Protein AF-A0A1V6S2R3-F1 (afdb_monomer_lite)

Foldseek 3Di:
DPPPPPQVPDPPKDKDFDADPVPRDTFKIWIKGKDFADAPVVLVVCLVPDDDPPPDDPVVCCVPVVVVSVVCCVVQHRHIDIDTPDIDGHPVCPPVCVSVVNVVD

Structure (mmCIF, N/CA/C/O backbone):
data_AF-A0A1V6S2R3-F1
#
_entry.id   AF-A0A1V6S2R3-F1
#
loop_
_atom_site.group_PDB
_atom_site.id
_atom_site.type_symbol
_atom_site.label_atom_id
_atom_site.label_alt_id
_atom_site.label_comp_id
_atom_site.label_asym_id
_atom_site.label_entity_id
_atom_site.label_seq_id
_atom_site.pdbx_PDB_ins_code
_atom_site.Cartn_x
_atom_site.Cartn_y
_atom_site.Cartn_z
_atom_site.occupancy
_atom_site.B_iso_or_equiv
_atom_site.auth_seq_id
_atom_site.auth_comp_id
_atom_site.auth_asym_id
_atom_site.auth_atom_id
_atom_site.pdbx_PDB_model_num
ATOM 1 N N . MET A 1 1 ? 4.795 -23.921 11.820 1.00 43.75 1 MET A N 1
ATOM 2 C CA . MET A 1 1 ? 5.805 -22.943 11.355 1.00 43.75 1 MET A CA 1
ATOM 3 C C . MET A 1 1 ? 5.087 -21.925 10.474 1.00 43.75 1 MET A C 1
ATOM 5 O O . MET A 1 1 ? 4.567 -22.319 9.436 1.00 43.75 1 MET A O 1
ATOM 9 N N . ARG A 1 2 ? 4.924 -20.665 10.909 1.00 51.00 2 ARG A N 1
ATOM 10 C CA . ARG A 1 2 ? 4.312 -19.631 10.052 1.00 51.00 2 ARG A CA 1
ATOM 11 C C . ARG A 1 2 ? 5.249 -19.428 8.859 1.00 51.00 2 ARG A C 1
ATOM 13 O O . ARG A 1 2 ? 6.414 -19.108 9.068 1.00 51.00 2 ARG A O 1
ATOM 20 N N . ARG A 1 3 ? 4.781 -19.683 7.632 1.00 63.81 3 ARG A N 1
ATOM 21 C CA . ARG A 1 3 ? 5.569 -19.383 6.429 1.00 63.81 3 ARG A CA 1
ATOM 22 C C . ARG A 1 3 ? 5.795 -17.876 6.409 1.00 63.81 3 ARG A C 1
ATOM 24 O O . ARG A 1 3 ? 4.832 -17.117 6.355 1.00 63.81 3 ARG A O 1
ATOM 31 N N . MET A 1 4 ? 7.051 -17.457 6.512 1.00 62.50 4 MET A N 1
ATOM 32 C CA . MET A 1 4 ? 7.425 -16.060 6.351 1.00 62.50 4 MET A CA 1
ATOM 33 C C . MET A 1 4 ? 7.037 -15.647 4.934 1.00 62.50 4 MET A C 1
ATOM 35 O O . MET A 1 4 ? 7.516 -16.236 3.969 1.00 62.50 4 MET A O 1
ATOM 39 N N . VAL A 1 5 ? 6.125 -14.688 4.812 1.00 69.75 5 VAL A N 1
ATOM 40 C CA . VAL A 1 5 ? 5.778 -14.104 3.519 1.00 69.75 5 VAL A CA 1
ATOM 41 C C . VAL A 1 5 ? 6.826 -13.022 3.259 1.00 69.75 5 VAL A C 1
ATOM 43 O O . VAL A 1 5 ? 6.822 -12.031 3.989 1.00 69.75 5 VAL A O 1
ATOM 46 N N . PRO A 1 6 ? 7.740 -13.180 2.282 1.00 69.75 6 PRO A N 1
ATOM 47 C CA . PRO A 1 6 ? 8.897 -12.290 2.148 1.00 69.75 6 PRO A CA 1
ATOM 48 C C . PRO A 1 6 ? 8.518 -10.811 2.038 1.00 69.75 6 PRO A C 1
ATOM 50 O O . PRO A 1 6 ? 9.165 -9.969 2.647 1.00 69.75 6 PRO A O 1
ATOM 53 N N . MET A 1 7 ? 7.408 -10.503 1.353 1.00 70.31 7 MET A N 1
ATOM 54 C CA . MET A 1 7 ? 6.912 -9.128 1.210 1.00 70.31 7 MET A CA 1
ATOM 55 C C . MET A 1 7 ? 6.508 -8.473 2.533 1.00 70.31 7 MET A C 1
ATOM 57 O O . MET A 1 7 ? 6.474 -7.251 2.605 1.00 70.31 7 MET A O 1
ATOM 61 N N . LEU A 1 8 ? 6.170 -9.266 3.555 1.00 73.56 8 LEU A N 1
ATOM 62 C CA . LEU A 1 8 ? 5.760 -8.750 4.856 1.00 73.56 8 LEU A CA 1
ATOM 63 C C . LEU A 1 8 ? 6.945 -8.521 5.799 1.00 73.56 8 LEU A C 1
ATOM 65 O O . LEU A 1 8 ? 6.806 -7.761 6.753 1.00 73.56 8 LEU A O 1
ATOM 69 N N . GLY A 1 9 ? 8.082 -9.170 5.531 1.00 77.88 9 GLY A N 1
ATOM 70 C CA . GLY A 1 9 ? 9.268 -9.155 6.386 1.00 77.88 9 GLY A CA 1
ATOM 71 C C . GLY A 1 9 ? 10.277 -8.049 6.080 1.00 77.88 9 GLY A C 1
ATOM 72 O O . GLY A 1 9 ? 11.319 -8.022 6.728 1.00 77.88 9 GLY A O 1
ATOM 73 N N . ASP A 1 10 ? 10.014 -7.167 5.108 1.00 85.75 10 ASP A N 1
ATOM 74 C CA . ASP A 1 10 ? 10.891 -6.019 4.863 1.00 85.75 10 ASP A CA 1
ATOM 75 C C . ASP A 1 10 ? 10.801 -5.043 6.053 1.00 85.75 10 ASP A C 1
ATOM 77 O O . ASP A 1 10 ? 9.714 -4.518 6.318 1.00 85.75 10 ASP A O 1
ATOM 81 N N . PRO A 1 11 ? 11.907 -4.781 6.778 1.00 88.19 11 PRO A N 1
ATOM 82 C CA . PRO A 1 11 ? 11.897 -3.899 7.944 1.00 88.19 11 PRO A CA 1
ATOM 83 C C . PRO A 1 11 ? 11.601 -2.433 7.598 1.00 88.19 11 PRO A C 1
ATOM 85 O O . PRO A 1 11 ? 11.326 -1.649 8.503 1.00 88.19 11 PRO A O 1
ATOM 88 N N . LYS A 1 12 ? 11.662 -2.045 6.316 1.00 90.44 12 LYS A N 1
ATOM 89 C CA . LYS A 1 12 ? 11.284 -0.704 5.848 1.00 90.44 12 LYS A CA 1
ATOM 90 C C . LYS A 1 12 ? 9.782 -0.556 5.604 1.00 90.44 12 LYS A C 1
ATOM 92 O O . LYS A 1 12 ? 9.324 0.556 5.353 1.00 90.44 12 LYS A O 1
ATOM 97 N N . ASN A 1 13 ? 9.016 -1.646 5.645 1.00 91.12 13 ASN A N 1
ATOM 98 C CA . ASN A 1 13 ? 7.563 -1.551 5.612 1.00 91.12 13 ASN A CA 1
ATOM 99 C C . ASN A 1 13 ? 7.051 -0.904 6.899 1.00 91.12 13 ASN A C 1
ATOM 101 O O . ASN A 1 13 ? 7.540 -1.189 7.992 1.00 91.12 13 ASN A O 1
ATOM 105 N N . THR A 1 14 ? 6.009 -0.090 6.779 1.00 91.81 14 THR A N 1
ATOM 106 C CA . THR A 1 14 ? 5.326 0.506 7.928 1.00 91.81 14 THR A CA 1
ATOM 107 C C . THR A 1 14 ? 3.934 -0.091 8.056 1.00 91.81 14 THR A C 1
ATOM 109 O O . THR A 1 14 ? 3.153 -0.100 7.103 1.00 91.81 14 THR A O 1
ATOM 112 N N . TYR A 1 15 ? 3.629 -0.591 9.250 1.00 91.88 15 TYR A N 1
ATOM 113 C CA . TYR A 1 15 ? 2.317 -1.110 9.615 1.00 91.88 15 TYR A CA 1
ATOM 114 C C . TYR A 1 15 ? 1.810 -0.318 10.808 1.00 91.88 15 TYR A C 1
ATOM 116 O O . TYR A 1 15 ? 2.477 -0.273 11.841 1.00 91.88 15 TYR A O 1
ATOM 124 N N . LEU A 1 16 ? 0.636 0.287 10.670 1.00 94.31 16 LEU A N 1
ATOM 125 C CA . LEU A 1 16 ? -0.036 0.959 11.777 1.00 94.31 16 LEU A CA 1
ATOM 126 C C . LEU A 1 16 ? -1.378 0.282 12.006 1.00 94.31 16 LEU A C 1
ATOM 128 O O . LEU A 1 16 ? -2.107 -0.006 11.056 1.00 94.31 16 LEU A O 1
ATOM 132 N N . LEU A 1 17 ? -1.685 0.036 13.273 1.00 95.62 17 LEU A N 1
ATOM 133 C CA . LEU A 1 17 ? -2.921 -0.574 13.734 1.00 95.62 17 LEU A CA 1
ATOM 134 C C . LEU A 1 17 ? -3.546 0.372 14.752 1.00 95.62 17 LEU A C 1
ATOM 136 O O . LEU A 1 17 ? -2.884 0.770 15.707 1.00 95.62 17 LEU A O 1
ATOM 140 N N . ILE A 1 18 ? -4.813 0.715 14.555 1.00 96.00 18 ILE A N 1
ATOM 141 C CA . ILE A 1 18 ? -5.601 1.449 15.540 1.00 96.00 18 ILE A CA 1
ATOM 142 C C . ILE A 1 18 ? -6.447 0.433 16.288 1.00 96.00 18 ILE A C 1
ATOM 144 O O . ILE A 1 18 ? -7.207 -0.329 15.679 1.00 96.00 18 ILE A O 1
ATOM 148 N N . THR A 1 19 ? -6.317 0.443 17.608 1.00 96.88 19 THR A N 1
ATOM 149 C CA . THR A 1 19 ? -7.156 -0.324 18.520 1.00 96.88 19 THR A CA 1
ATOM 150 C C . THR A 1 19 ? -8.118 0.605 19.249 1.00 96.88 19 THR A C 1
ATOM 152 O O . THR A 1 19 ? -7.765 1.723 19.619 1.00 96.88 19 THR A O 1
ATOM 155 N N . GLU A 1 20 ? -9.355 0.156 19.437 1.00 95.00 20 GLU A N 1
ATOM 156 C CA . GLU A 1 20 ? -10.313 0.837 20.302 1.00 95.00 20 GLU A CA 1
ATOM 157 C C . GLU A 1 20 ? -9.935 0.595 21.764 1.00 95.00 20 GL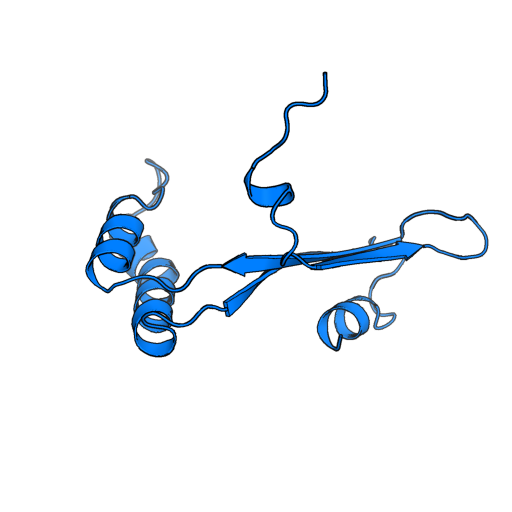U A C 1
ATOM 159 O O . GLU A 1 20 ? -9.796 -0.550 22.186 1.00 95.00 20 GLU A O 1
ATOM 164 N N . GLU A 1 21 ? -9.806 1.663 22.547 1.00 92.50 21 GLU A N 1
ATOM 165 C CA . GLU A 1 21 ? -9.343 1.591 23.936 1.00 92.50 21 GLU A CA 1
ATOM 166 C C . GLU A 1 21 ? -10.247 0.722 24.824 1.00 92.50 21 GLU A C 1
ATOM 168 O O . GLU A 1 21 ? -9.760 -0.129 25.564 1.00 92.50 21 GLU A O 1
ATOM 173 N N . ALA A 1 22 ? -11.569 0.876 24.706 1.00 94.00 22 ALA A N 1
ATOM 174 C CA . ALA A 1 22 ? -12.529 0.199 25.577 1.00 94.00 22 ALA A CA 1
ATOM 175 C C . ALA A 1 22 ? -12.551 -1.329 25.401 1.00 94.00 22 ALA A C 1
ATOM 177 O O . ALA A 1 22 ? -12.773 -2.064 26.362 1.00 94.00 22 ALA A O 1
ATOM 178 N N . THR A 1 23 ? -12.352 -1.817 24.175 1.00 93.88 23 THR A N 1
ATOM 179 C CA . THR A 1 23 ? -12.469 -3.251 23.854 1.00 93.88 23 THR A CA 1
ATOM 180 C C . THR A 1 23 ? -11.141 -3.897 23.474 1.00 93.88 23 THR A C 1
ATOM 182 O O . THR A 1 23 ? -11.080 -5.117 23.313 1.00 93.88 23 THR A O 1
ATOM 185 N N . ASN A 1 24 ? -10.090 -3.091 23.307 1.00 94.31 24 ASN A N 1
ATOM 186 C CA . ASN A 1 24 ? -8.797 -3.472 22.747 1.00 94.31 24 ASN A CA 1
ATOM 187 C C . ASN A 1 24 ? -8.900 -4.170 21.373 1.00 94.31 24 ASN A C 1
ATOM 189 O O . ASN A 1 24 ? -8.029 -4.951 20.982 1.00 94.31 24 ASN A O 1
ATOM 193 N N . LYS A 1 25 ? -9.986 -3.929 20.627 1.00 96.19 25 LYS A N 1
ATOM 194 C CA . LYS A 1 25 ? -10.189 -4.507 19.294 1.00 96.19 25 LYS A CA 1
ATOM 195 C C . LYS A 1 25 ? -9.494 -3.662 18.241 1.00 96.19 25 LYS A C 1
ATOM 197 O O . LYS A 1 25 ? -9.560 -2.440 18.280 1.00 96.19 25 LYS A O 1
ATOM 202 N N . ALA A 1 26 ? -8.875 -4.314 17.262 1.00 96.81 26 ALA A N 1
ATOM 203 C CA . ALA A 1 26 ? -8.388 -3.652 16.058 1.00 96.81 26 ALA A CA 1
ATOM 204 C C . ALA A 1 26 ? -9.565 -3.111 15.235 1.00 96.81 26 ALA A C 1
ATOM 206 O O . ALA A 1 26 ? -10.439 -3.883 14.839 1.00 96.81 26 ALA A O 1
ATOM 207 N N . ILE A 1 27 ? -9.564 -1.807 14.956 1.00 97.69 27 ILE A N 1
ATOM 208 C CA . ILE A 1 27 ? -10.655 -1.130 14.235 1.00 97.69 27 ILE A CA 1
ATOM 209 C C . ILE A 1 27 ? -10.231 -0.550 12.888 1.00 97.69 27 ILE A C 1
ATOM 211 O O . ILE A 1 27 ? -11.068 -0.351 12.008 1.00 97.69 27 ILE A O 1
ATOM 215 N N . ALA A 1 28 ? -8.936 -0.302 12.699 1.00 97.44 28 ALA A N 1
ATOM 216 C CA . ALA A 1 28 ? -8.386 0.160 11.435 1.00 97.44 28 ALA A CA 1
ATOM 217 C C . ALA A 1 28 ? -6.904 -0.200 11.320 1.00 97.44 28 ALA A C 1
ATOM 219 O O . ALA A 1 28 ? -6.215 -0.330 12.331 1.00 97.44 28 ALA A O 1
ATOM 220 N N . PHE A 1 29 ? -6.403 -0.330 10.095 1.00 96.56 29 PHE A N 1
ATOM 221 C CA . PHE A 1 29 ? -4.977 -0.505 9.842 1.00 96.56 29 PHE A CA 1
ATOM 222 C C . PHE A 1 29 ? -4.554 0.101 8.504 1.00 96.56 29 PHE A C 1
ATOM 224 O O . PHE A 1 29 ? -5.370 0.286 7.596 1.00 96.56 29 PHE A O 1
ATOM 231 N N . VAL A 1 30 ? -3.257 0.370 8.376 1.00 96.06 30 VAL A N 1
ATOM 232 C CA . VAL A 1 30 ? -2.606 0.646 7.092 1.00 96.06 30 VAL A CA 1
ATOM 233 C C . VAL A 1 30 ? -1.325 -0.162 6.967 1.00 96.06 30 VAL A C 1
ATOM 235 O O . VAL A 1 30 ? -0.595 -0.368 7.940 1.00 96.06 30 VAL A O 1
ATOM 238 N N . TRP A 1 31 ? -1.057 -0.601 5.743 1.00 94.44 31 TRP A N 1
ATOM 239 C CA . TRP A 1 31 ? 0.207 -1.173 5.323 1.00 94.44 31 TRP A CA 1
ATOM 240 C C . TRP A 1 31 ? 0.820 -0.321 4.212 1.00 94.44 31 TRP A C 1
ATOM 242 O O . TRP A 1 31 ? 0.327 -0.253 3.079 1.00 94.44 31 TRP A O 1
ATOM 252 N N . TRP A 1 32 ? 1.951 0.281 4.549 1.00 93.88 32 TRP A N 1
ATOM 253 C CA . TRP A 1 32 ? 2.850 0.970 3.644 1.00 93.88 32 TRP A CA 1
ATOM 254 C C . TRP A 1 32 ? 4.023 0.051 3.307 1.00 93.88 32 TRP A C 1
ATOM 256 O O . TRP A 1 32 ? 4.824 -0.295 4.175 1.00 93.88 32 TRP A O 1
ATOM 266 N N . ALA A 1 33 ? 4.125 -0.371 2.050 1.00 92.62 33 ALA A N 1
ATOM 267 C CA . ALA A 1 33 ? 5.225 -1.216 1.604 1.00 92.62 33 ALA A CA 1
ATOM 268 C C . ALA A 1 33 ? 6.364 -0.378 1.029 1.00 92.62 33 ALA A C 1
ATOM 270 O O . ALA A 1 33 ? 6.141 0.448 0.136 1.00 92.62 33 ALA A O 1
ATOM 271 N N . HIS A 1 34 ? 7.585 -0.660 1.474 1.00 92.44 34 HIS A N 1
ATOM 272 C CA . HIS A 1 34 ? 8.781 -0.212 0.784 1.00 92.44 34 HIS A CA 1
ATOM 273 C C . HIS A 1 34 ? 8.893 -0.934 -0.555 1.00 92.44 34 HIS A C 1
ATOM 275 O O . HIS A 1 34 ? 8.769 -2.154 -0.661 1.00 92.44 34 HIS A O 1
ATOM 281 N N . CYS A 1 35 ? 9.070 -0.145 -1.603 1.00 89.75 35 CYS A N 1
ATOM 282 C CA . CYS A 1 35 ? 9.289 -0.618 -2.951 1.00 89.75 35 CYS A CA 1
ATOM 283 C C . CYS A 1 35 ? 10.645 -0.088 -3.399 1.00 89.75 35 CYS A C 1
ATOM 285 O O . CYS A 1 35 ? 10.861 1.126 -3.444 1.00 89.75 35 CYS A O 1
ATOM 287 N N . LYS A 1 36 ? 11.555 -1.002 -3.737 1.00 89.31 36 LYS A N 1
ATOM 288 C CA . LYS A 1 36 ? 12.835 -0.615 -4.320 1.00 89.31 36 LYS A CA 1
ATOM 289 C C . LYS A 1 36 ? 12.615 0.067 -5.663 1.00 89.31 36 LYS A C 1
ATOM 291 O O . LYS A 1 36 ? 11.748 -0.354 -6.437 1.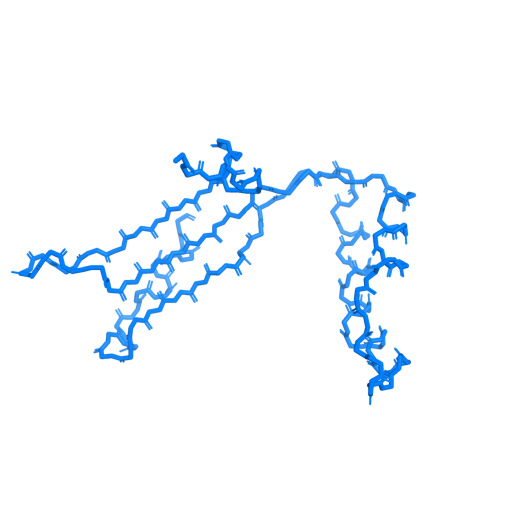00 89.31 36 LYS A O 1
ATOM 296 N N . GLY A 1 37 ? 13.424 1.083 -5.929 1.00 88.12 37 GLY A N 1
ATOM 297 C CA . GLY A 1 37 ? 13.542 1.644 -7.263 1.00 88.12 37 GLY A CA 1
ATOM 298 C C . GLY A 1 37 ? 13.949 0.573 -8.271 1.00 88.12 37 GLY A C 1
ATOM 299 O O . GLY A 1 37 ? 14.558 -0.442 -7.919 1.00 88.12 37 GLY A O 1
ATOM 300 N N . GLN A 1 38 ? 13.563 0.773 -9.527 1.00 91.88 38 GLN A N 1
ATOM 301 C CA . GLN A 1 38 ? 13.799 -0.201 -10.587 1.00 91.88 38 GLN A CA 1
ATOM 302 C C . GLN A 1 38 ? 14.420 0.487 -11.797 1.00 91.88 38 GLN A C 1
ATOM 304 O O . GLN A 1 38 ? 14.022 1.582 -12.189 1.00 91.88 38 GLN A O 1
ATOM 309 N N . MET A 1 39 ? 15.366 -0.187 -12.439 1.00 92.44 39 MET A N 1
ATOM 310 C CA . MET A 1 39 ? 15.876 0.247 -13.736 1.00 92.44 39 MET A CA 1
ATOM 311 C C . MET A 1 39 ? 14.767 0.166 -14.792 1.00 92.44 39 MET A C 1
ATOM 313 O O . MET A 1 39 ? 13.832 -0.632 -14.680 1.00 92.44 39 MET A O 1
ATOM 317 N N . ALA A 1 40 ? 14.904 0.924 -15.882 1.00 89.44 40 ALA A N 1
ATOM 318 C CA . ALA A 1 40 ? 13.939 0.912 -16.986 1.00 89.44 40 ALA A CA 1
ATOM 319 C C . ALA A 1 40 ? 13.640 -0.508 -17.514 1.00 89.44 40 ALA A C 1
ATOM 321 O O . ALA A 1 40 ? 12.485 -0.836 -17.788 1.00 89.44 40 ALA A O 1
ATOM 322 N N . ALA A 1 41 ? 14.660 -1.373 -17.590 1.00 91.69 41 ALA A N 1
ATOM 323 C CA . ALA A 1 41 ? 14.504 -2.767 -18.006 1.00 91.69 41 ALA A CA 1
ATOM 324 C C . ALA A 1 41 ? 13.616 -3.579 -17.043 1.00 91.69 41 ALA A C 1
ATOM 326 O O . ALA A 1 41 ? 12.742 -4.317 -17.488 1.00 91.69 41 ALA A O 1
ATOM 327 N N . GLN A 1 42 ? 13.785 -3.389 -15.733 1.00 91.50 42 GLN A N 1
ATOM 328 C CA . GLN A 1 42 ? 12.990 -4.063 -14.701 1.00 91.50 42 GLN A CA 1
ATOM 329 C C . GLN A 1 42 ? 11.542 -3.558 -14.691 1.00 91.50 42 GLN A C 1
ATOM 331 O O . GLN A 1 42 ? 10.607 -4.347 -14.556 1.00 91.50 42 GLN A O 1
ATOM 336 N N . TRP A 1 43 ? 11.336 -2.252 -14.902 1.00 90.94 43 TRP A N 1
ATOM 337 C CA . TRP A 1 43 ? 9.997 -1.695 -15.089 1.00 90.94 43 TRP A CA 1
ATOM 338 C C . TRP A 1 43 ? 9.304 -2.316 -16.310 1.00 90.94 43 TRP A C 1
ATOM 340 O O . TRP A 1 43 ? 8.148 -2.731 -16.204 1.00 90.94 43 TRP A O 1
ATOM 350 N N . ALA A 1 44 ? 9.999 -2.415 -17.447 1.00 89.25 44 ALA A N 1
ATOM 351 C CA . ALA A 1 44 ? 9.464 -3.008 -18.674 1.00 89.25 44 ALA A CA 1
ATOM 352 C C . ALA A 1 44 ? 9.128 -4.499 -18.501 1.00 89.25 44 ALA A C 1
ATOM 354 O O . ALA A 1 44 ? 8.036 -4.936 -18.869 1.00 89.25 44 ALA A O 1
ATOM 355 N N . GLU A 1 45 ? 10.024 -5.263 -17.879 1.00 91.25 45 GLU A N 1
ATOM 356 C CA . GLU A 1 45 ? 9.793 -6.668 -17.542 1.00 91.25 45 GLU A CA 1
ATOM 357 C C . GLU A 1 45 ? 8.560 -6.826 -16.643 1.00 91.25 45 GLU A C 1
ATOM 359 O O . GLU A 1 45 ? 7.643 -7.590 -16.960 1.00 91.25 45 GLU A O 1
ATOM 364 N N . GLY A 1 46 ? 8.488 -6.039 -15.566 1.00 88.62 46 GLY A N 1
ATOM 365 C CA . GLY A 1 46 ? 7.349 -6.040 -14.658 1.00 88.62 46 GLY A CA 1
ATOM 366 C C . GLY A 1 46 ? 6.042 -5.714 -15.376 1.00 88.62 46 GLY A C 1
ATOM 367 O O . GLY A 1 46 ? 5.053 -6.405 -15.150 1.00 88.62 46 GLY A O 1
ATOM 368 N N . TYR A 1 47 ? 6.036 -4.734 -16.291 1.00 87.75 47 TYR A N 1
ATOM 369 C CA . TYR A 1 47 ? 4.868 -4.372 -17.100 1.00 87.75 47 TYR A CA 1
ATOM 370 C C . TYR A 1 47 ? 4.383 -5.524 -17.990 1.00 87.75 47 TYR A C 1
ATOM 372 O O . TYR A 1 47 ? 3.169 -5.752 -18.087 1.00 87.75 47 TYR A O 1
ATOM 380 N N . ASN A 1 48 ? 5.314 -6.232 -18.631 1.00 86.94 48 ASN A N 1
ATOM 381 C CA . ASN A 1 48 ? 5.019 -7.349 -19.527 1.00 86.94 48 ASN A CA 1
ATOM 382 C C . ASN A 1 48 ? 4.441 -8.538 -18.757 1.00 86.94 48 ASN A C 1
ATOM 384 O O . ASN A 1 48 ? 3.428 -9.100 -19.175 1.00 86.94 48 ASN A O 1
ATOM 388 N N . ASN A 1 49 ? 4.997 -8.819 -17.579 1.00 87.44 49 ASN A N 1
ATOM 389 C CA . ASN A 1 49 ? 4.597 -9.929 -16.715 1.00 87.44 49 ASN A CA 1
ATOM 390 C C . ASN A 1 49 ? 3.380 -9.625 -15.826 1.00 87.44 49 ASN A C 1
ATOM 392 O O . ASN A 1 49 ? 2.990 -10.459 -15.006 1.00 87.44 49 ASN A O 1
ATOM 396 N N . ARG A 1 50 ? 2.754 -8.445 -15.958 1.00 83.88 50 ARG A N 1
ATOM 397 C CA . ARG A 1 50 ? 1.539 -8.130 -15.194 1.00 83.88 50 ARG A CA 1
ATOM 398 C C . ARG A 1 50 ? 0.449 -9.148 -15.501 1.00 83.88 50 ARG A C 1
ATOM 400 O O . ARG A 1 50 ? 0.155 -9.438 -16.662 1.00 83.88 50 ARG A O 1
ATOM 407 N N . TYR A 1 51 ? -0.193 -9.624 -14.438 1.00 82.44 51 TYR A N 1
ATOM 408 C CA . TYR A 1 51 ? -1.358 -10.484 -14.555 1.00 82.44 51 TYR A CA 1
ATOM 409 C C . TYR A 1 51 ? -2.465 -9.774 -15.339 1.00 82.44 51 TYR A C 1
ATOM 411 O O . TYR A 1 51 ? -2.844 -8.639 -15.035 1.00 82.44 51 TYR A O 1
ATOM 419 N N . ARG A 1 52 ? -2.985 -10.469 -16.347 1.00 82.44 52 ARG A N 1
ATOM 420 C CA . ARG A 1 52 ? -4.131 -10.054 -17.150 1.00 82.44 52 ARG A CA 1
ATOM 421 C C . ARG A 1 52 ? -5.155 -11.186 -17.061 1.00 82.44 52 ARG A C 1
ATOM 423 O O . ARG A 1 52 ? -4.832 -12.293 -17.491 1.00 82.44 52 ARG A O 1
ATOM 430 N N . PRO A 1 53 ? -6.346 -10.958 -16.476 1.00 81.44 53 PRO A N 1
ATOM 431 C CA . PRO A 1 53 ? -7.387 -11.974 -16.451 1.00 81.44 53 PRO A CA 1
ATOM 432 C C . PRO A 1 53 ? -7.708 -12.438 -17.881 1.00 81.44 53 PRO A C 1
ATOM 434 O O . PRO A 1 53 ? -7.922 -11.576 -18.737 1.00 81.44 53 PRO A O 1
ATOM 437 N N . PRO A 1 54 ? -7.791 -13.753 -18.153 1.00 83.81 54 PRO A N 1
ATOM 438 C CA . PRO A 1 54 ? -8.022 -14.262 -19.509 1.00 83.81 54 PRO A CA 1
ATOM 439 C C . PRO A 1 54 ? -9.329 -13.769 -20.143 1.00 83.81 54 PRO A C 1
ATOM 441 O O . PRO A 1 54 ? -9.439 -13.673 -21.359 1.00 83.81 54 PRO A O 1
ATOM 444 N N . THR A 1 55 ? -10.325 -13.454 -19.314 1.00 85.81 55 THR A N 1
ATOM 445 C CA . THR A 1 55 ? -11.663 -13.013 -19.729 1.00 85.81 55 THR A CA 1
ATOM 446 C C . THR A 1 55 ? -11.756 -11.517 -20.032 1.00 85.81 55 THR A C 1
ATOM 448 O O . THR A 1 55 ? -12.810 -11.043 -20.449 1.00 85.81 55 THR A O 1
ATOM 451 N N . MET A 1 56 ? -10.686 -10.751 -19.805 1.00 79.50 56 MET A N 1
ATOM 452 C CA . MET A 1 56 ? -10.702 -9.294 -19.902 1.00 79.50 56 MET A CA 1
ATOM 453 C C . MET A 1 56 ? -9.951 -8.802 -21.143 1.00 79.50 56 MET A C 1
ATOM 455 O O . MET A 1 56 ? -8.921 -9.348 -21.528 1.00 79.50 56 MET A O 1
ATOM 459 N N . ASN A 1 57 ? -10.444 -7.723 -21.759 1.00 85.06 57 ASN A N 1
ATOM 460 C CA . ASN A 1 57 ? -9.789 -7.100 -22.907 1.00 85.06 57 ASN A CA 1
ATOM 461 C C . ASN A 1 57 ? -8.421 -6.513 -22.500 1.00 85.06 57 ASN A C 1
ATOM 463 O O . ASN A 1 57 ? -8.349 -5.542 -21.740 1.00 85.06 57 ASN A O 1
ATOM 467 N N . GLY A 1 58 ? -7.339 -7.090 -23.030 1.00 80.50 58 GLY A N 1
ATOM 468 C CA . GLY A 1 58 ? -5.964 -6.685 -22.726 1.00 80.50 58 GLY A CA 1
ATOM 469 C C . GLY A 1 58 ? -5.665 -5.223 -23.066 1.00 80.50 58 GLY A C 1
ATOM 470 O O . GLY A 1 58 ? -5.059 -4.525 -22.255 1.00 80.50 58 GLY A O 1
ATOM 471 N N . ALA A 1 59 ? -6.172 -4.720 -24.196 1.00 81.62 59 ALA A N 1
ATOM 472 C CA . ALA A 1 59 ? -5.967 -3.329 -24.600 1.00 81.62 59 ALA A CA 1
ATOM 473 C C . ALA A 1 59 ? -6.635 -2.348 -23.622 1.00 81.62 59 ALA A C 1
ATOM 475 O O . ALA A 1 59 ? -6.047 -1.331 -23.257 1.00 81.62 59 ALA A O 1
ATOM 476 N N . LEU A 1 60 ? -7.835 -2.679 -23.130 1.00 79.31 60 LEU A N 1
ATOM 477 C CA . LEU A 1 60 ? -8.527 -1.872 -22.120 1.00 79.31 60 LEU A CA 1
ATOM 478 C C . LEU A 1 60 ? -7.770 -1.863 -20.779 1.00 79.31 60 LEU A C 1
ATOM 480 O O . LEU A 1 60 ? -7.677 -0.830 -20.108 1.00 79.31 60 LEU A O 1
ATOM 484 N N . MET A 1 61 ? -7.187 -3.000 -20.397 1.00 79.75 61 MET A N 1
ATOM 485 C CA . MET A 1 61 ? -6.357 -3.105 -19.195 1.00 79.75 61 MET A CA 1
ATOM 486 C C . MET A 1 61 ? -5.052 -2.322 -19.304 1.00 79.75 61 MET A C 1
ATOM 488 O O . MET A 1 61 ? -4.619 -1.692 -18.333 1.00 79.75 61 MET A O 1
ATOM 492 N N . ASP A 1 62 ? -4.433 -2.310 -20.478 1.00 80.44 62 ASP A N 1
ATOM 493 C CA . ASP A 1 62 ? -3.221 -1.533 -20.711 1.00 80.44 62 ASP A CA 1
ATOM 494 C C . ASP A 1 62 ? -3.515 -0.030 -20.781 1.00 80.44 62 ASP A C 1
ATOM 496 O O . ASP A 1 62 ? -2.757 0.759 -20.208 1.00 80.44 62 ASP A O 1
ATOM 500 N N . ALA A 1 63 ? -4.664 0.368 -21.334 1.00 75.81 63 ALA A N 1
ATOM 501 C CA . ALA A 1 63 ? -5.113 1.759 -21.335 1.00 75.81 63 ALA A CA 1
ATOM 502 C C . ALA A 1 63 ? -5.388 2.304 -19.919 1.00 75.81 63 ALA A C 1
ATOM 504 O O . ALA A 1 63 ? -5.102 3.465 -19.633 1.00 75.81 63 ALA A O 1
ATOM 505 N N . THR A 1 64 ? -5.906 1.477 -19.005 1.00 74.06 64 THR A N 1
ATOM 506 C CA . THR A 1 64 ? -6.326 1.924 -17.661 1.00 74.06 64 THR A CA 1
ATOM 507 C C . THR A 1 64 ? -5.292 1.624 -16.570 1.00 74.06 64 THR A C 1
ATOM 509 O O . THR A 1 64 ? -4.891 2.502 -15.798 1.00 74.06 64 THR A O 1
ATOM 512 N N . GLY A 1 65 ? -4.848 0.374 -16.459 1.00 73.00 65 GLY A N 1
ATOM 513 C CA . GLY A 1 65 ? -3.850 -0.077 -15.487 1.00 73.00 65 GLY A CA 1
ATOM 514 C C . GLY A 1 65 ? -2.416 0.097 -15.984 1.00 73.00 65 GLY A C 1
ATOM 515 O O . GLY A 1 65 ? -1.546 0.514 -15.218 1.00 73.00 65 GLY A O 1
ATOM 516 N N . GLY A 1 66 ? -2.171 -0.179 -17.268 1.00 78.75 66 GLY A N 1
ATOM 517 C CA . GLY A 1 66 ? -0.840 -0.089 -17.877 1.00 78.75 66 GLY A CA 1
ATOM 518 C C . GLY A 1 66 ? -0.295 1.334 -17.952 1.00 78.75 66 GLY A C 1
ATOM 519 O O . GLY A 1 66 ? 0.836 1.576 -17.531 1.00 78.75 66 GLY A O 1
ATOM 520 N N . ALA A 1 67 ? -1.114 2.292 -18.383 1.00 81.06 67 ALA A N 1
ATOM 521 C CA . ALA A 1 67 ? -0.723 3.699 -18.449 1.00 81.06 67 ALA A CA 1
ATOM 522 C C . ALA A 1 67 ? -0.278 4.250 -17.079 1.00 81.06 67 ALA A C 1
ATOM 524 O O . ALA A 1 67 ? 0.718 4.969 -16.983 1.00 81.06 67 ALA A O 1
ATOM 525 N N . ARG A 1 68 ? -0.966 3.865 -15.993 1.00 82.19 68 ARG A N 1
ATOM 526 C CA . ARG A 1 68 ? -0.596 4.261 -14.621 1.00 82.19 68 ARG A CA 1
ATOM 527 C C . ARG A 1 68 ? 0.737 3.662 -14.182 1.00 82.19 68 ARG A C 1
ATOM 529 O O . ARG A 1 68 ? 1.520 4.351 -13.531 1.00 82.19 68 ARG A O 1
ATOM 536 N N . TYR A 1 69 ? 0.999 2.412 -14.553 1.00 85.44 69 TYR A N 1
ATOM 537 C CA . TYR A 1 69 ? 2.264 1.742 -14.266 1.00 85.44 69 TYR A CA 1
ATOM 538 C C . TYR A 1 69 ? 3.436 2.430 -14.981 1.00 85.44 69 TYR A C 1
ATOM 540 O O . TYR A 1 69 ? 4.412 2.803 -14.338 1.00 85.44 69 TYR A O 1
ATOM 548 N N . LEU A 1 70 ? 3.312 2.683 -16.288 1.00 83.75 70 LEU A N 1
ATOM 549 C CA . LEU A 1 70 ? 4.368 3.332 -17.074 1.00 83.75 70 LEU A CA 1
ATOM 550 C C . LEU A 1 70 ? 4.602 4.787 -16.646 1.00 83.75 70 LEU A C 1
ATOM 552 O O . LEU A 1 70 ? 5.745 5.230 -16.552 1.00 83.75 70 LEU A O 1
ATOM 556 N N . LYS A 1 71 ? 3.534 5.525 -16.308 1.00 87.94 71 LYS A N 1
ATOM 557 C CA . LYS A 1 71 ? 3.660 6.873 -15.736 1.00 87.94 71 LYS A CA 1
ATOM 558 C C . LYS A 1 71 ? 4.446 6.850 -14.424 1.00 87.94 71 LYS A C 1
ATOM 560 O O . LYS A 1 71 ? 5.292 7.711 -14.211 1.00 87.94 71 LYS A O 1
ATOM 565 N N . ARG A 1 72 ? 4.181 5.867 -13.556 1.00 86.75 72 ARG A N 1
ATOM 566 C CA . ARG A 1 72 ? 4.920 5.683 -12.302 1.00 86.75 72 ARG A CA 1
ATOM 567 C C . ARG A 1 72 ? 6.390 5.360 -12.561 1.00 86.75 72 ARG A C 1
ATOM 569 O O . ARG A 1 72 ? 7.234 6.008 -11.958 1.00 86.75 72 ARG A O 1
ATOM 576 N N . ALA A 1 73 ? 6.679 4.439 -13.479 1.00 89.00 73 ALA A N 1
ATOM 577 C CA . ALA A 1 73 ? 8.047 4.087 -13.858 1.00 89.00 73 ALA A CA 1
ATOM 578 C C . ALA A 1 73 ? 8.854 5.318 -14.302 1.00 89.00 73 ALA A C 1
ATOM 580 O O . ALA A 1 73 ? 9.976 5.509 -13.852 1.00 89.00 73 ALA A O 1
ATOM 581 N N . LYS A 1 74 ? 8.249 6.204 -15.105 1.00 90.00 74 LYS A N 1
ATOM 582 C CA . LYS A 1 74 ? 8.885 7.454 -15.552 1.00 90.00 74 LYS A CA 1
ATOM 583 C C . LYS A 1 74 ? 9.113 8.474 -14.428 1.00 90.00 74 LYS A C 1
ATOM 585 O O . LYS A 1 74 ? 10.029 9.274 -14.519 1.00 90.00 74 LYS A O 1
ATOM 590 N N . LEU A 1 75 ? 8.251 8.507 -13.411 1.00 90.62 75 LEU A N 1
ATOM 591 C CA . LEU A 1 75 ? 8.365 9.466 -12.305 1.00 90.62 75 LEU A CA 1
ATOM 592 C C . LEU A 1 75 ? 9.333 8.998 -11.215 1.00 90.62 75 LEU A C 1
ATOM 594 O O . LEU A 1 75 ? 10.015 9.821 -10.607 1.00 90.62 75 LEU A O 1
ATOM 598 N N . LEU A 1 76 ? 9.330 7.696 -10.929 1.00 91.25 76 LEU A N 1
ATOM 599 C CA . LEU A 1 76 ? 10.112 7.107 -9.847 1.00 91.25 76 LEU A CA 1
ATOM 600 C C . LEU A 1 76 ? 11.494 6.662 -10.316 1.00 91.25 76 LEU A C 1
ATOM 602 O O . LEU A 1 76 ? 12.444 6.808 -9.557 1.00 91.25 76 LEU A O 1
ATOM 606 N N . GLU A 1 77 ? 11.616 6.171 -11.553 1.00 90.12 77 GLU A N 1
ATOM 607 C CA . GLU A 1 77 ? 12.868 5.647 -12.104 1.00 90.12 77 GLU A CA 1
ATOM 608 C C . GLU A 1 77 ? 13.500 4.640 -11.120 1.00 90.12 77 GLU A C 1
ATOM 610 O O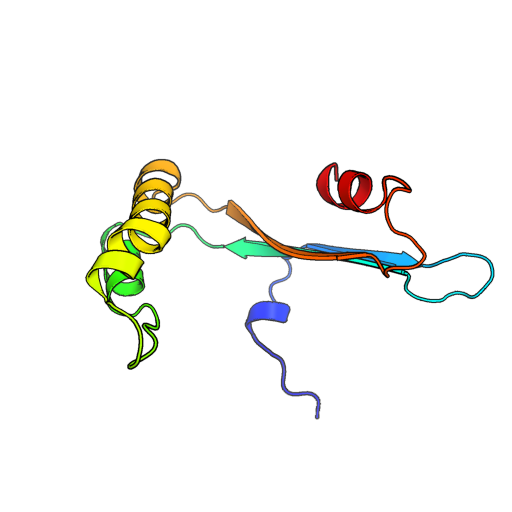 . GLU A 1 77 ? 12.838 3.694 -10.677 1.00 90.12 77 GLU A O 1
ATOM 615 N N . GLU A 1 78 ? 14.752 4.876 -10.736 1.00 93.88 78 GLU A N 1
ATOM 616 C CA . GLU A 1 78 ? 15.531 4.059 -9.805 1.00 93.88 78 GLU A CA 1
ATOM 617 C C . GLU A 1 78 ? 15.370 4.485 -8.336 1.00 93.88 78 GLU A C 1
ATOM 619 O O . GLU A 1 78 ? 16.073 3.984 -7.460 1.00 93.88 78 GLU A O 1
ATOM 624 N N . LYS A 1 79 ? 14.441 5.397 -8.027 1.00 93.25 79 LYS A N 1
ATOM 625 C CA . LYS A 1 79 ? 14.210 5.857 -6.653 1.00 93.25 79 LYS A CA 1
ATOM 626 C C . LYS A 1 79 ? 13.332 4.871 -5.894 1.00 93.25 79 LYS A C 1
ATOM 628 O O . LYS A 1 79 ? 12.244 4.506 -6.341 1.00 93.25 79 LYS A O 1
ATOM 633 N N . ASP A 1 80 ? 13.792 4.508 -4.703 1.00 92.44 80 ASP A N 1
ATOM 634 C CA . ASP A 1 80 ? 12.969 3.846 -3.698 1.00 92.44 80 ASP A CA 1
ATOM 635 C C . ASP A 1 80 ? 11.738 4.699 -3.364 1.00 92.44 80 ASP A C 1
ATOM 637 O O . ASP A 1 80 ? 11.791 5.932 -3.336 1.00 92.44 80 ASP A O 1
ATOM 641 N N . PHE A 1 81 ? 10.622 4.036 -3.081 1.00 91.75 81 PHE A N 1
ATOM 642 C CA . PHE A 1 81 ? 9.373 4.701 -2.736 1.00 91.75 81 PHE A CA 1
ATOM 643 C C . PHE A 1 81 ? 8.546 3.863 -1.768 1.00 91.75 81 PHE A C 1
ATOM 645 O O . PHE 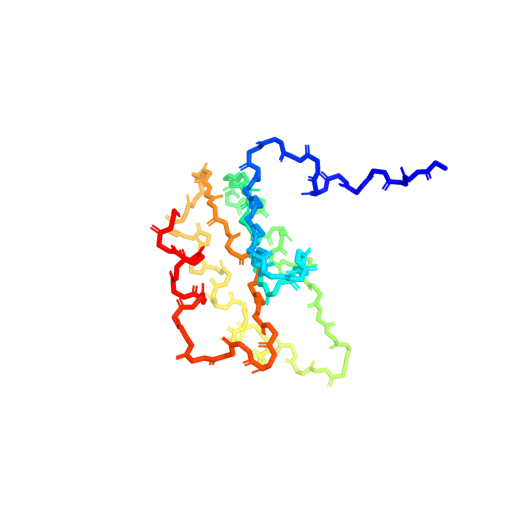A 1 81 ? 8.727 2.653 -1.639 1.00 91.75 81 PHE A O 1
ATOM 652 N N . ILE A 1 82 ? 7.602 4.518 -1.102 1.00 91.19 82 ILE A N 1
ATOM 653 C CA . ILE A 1 82 ? 6.629 3.864 -0.235 1.00 91.19 82 ILE A CA 1
ATOM 654 C C . ILE A 1 82 ? 5.285 3.805 -0.964 1.00 91.19 82 ILE A C 1
ATOM 656 O O . ILE A 1 82 ? 4.810 4.800 -1.513 1.00 91.19 82 ILE A O 1
ATOM 660 N N . GLN A 1 83 ? 4.674 2.623 -1.000 1.00 91.25 83 GLN A N 1
ATOM 661 C CA . GLN A 1 83 ? 3.369 2.400 -1.613 1.00 91.25 83 GLN A CA 1
ATOM 662 C C . GLN A 1 83 ? 2.343 2.023 -0.545 1.00 91.25 83 GLN A C 1
ATOM 664 O O . GLN A 1 83 ? 2.529 1.027 0.151 1.00 91.25 83 GLN A O 1
ATOM 669 N N . LEU A 1 84 ? 1.215 2.739 -0.490 1.00 93.19 84 LEU A N 1
ATOM 670 C CA . LEU A 1 84 ? 0.040 2.281 0.258 1.00 93.19 84 LEU A CA 1
ATOM 671 C C . LEU A 1 84 ? -0.471 0.995 -0.397 1.00 93.19 84 LEU A C 1
ATOM 673 O O . LEU A 1 84 ? -0.967 1.027 -1.530 1.00 93.19 84 LEU A O 1
ATOM 677 N N . LYS A 1 85 ? -0.281 -0.143 0.272 1.00 91.12 85 LYS A N 1
ATOM 678 C CA . LYS A 1 85 ? -0.759 -1.447 -0.205 1.00 91.12 85 LYS A CA 1
ATOM 679 C C . LYS A 1 85 ? -2.186 -1.686 0.223 1.00 91.12 85 LYS A C 1
ATOM 681 O O . LYS A 1 85 ? -2.994 -2.132 -0.585 1.00 91.12 85 LYS A O 1
ATOM 686 N N . GLU A 1 86 ? -2.468 -1.378 1.478 1.00 93.88 86 GLU A N 1
ATOM 687 C CA . GLU A 1 86 ? -3.754 -1.657 2.080 1.00 93.88 86 GLU A CA 1
ATOM 688 C C . GLU A 1 86 ? -4.051 -0.613 3.142 1.00 93.88 86 GLU A C 1
ATOM 690 O O . GLU A 1 86 ? -3.184 -0.251 3.933 1.00 93.88 86 GLU A O 1
ATOM 695 N N . LEU A 1 87 ? -5.280 -0.119 3.130 1.00 95.94 87 LEU A N 1
ATOM 696 C CA . LEU A 1 87 ? -5.841 0.713 4.176 1.00 95.94 87 LEU A CA 1
ATOM 697 C C . LEU A 1 87 ? -7.259 0.232 4.389 1.00 95.94 87 LEU A C 1
ATOM 699 O O . LEU A 1 87 ? -8.031 0.119 3.432 1.00 95.94 87 LEU A O 1
ATOM 703 N 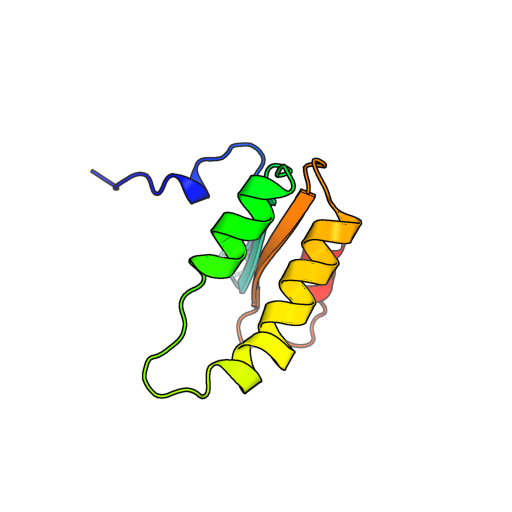N . TYR A 1 88 ? -7.597 -0.029 5.641 1.00 96.88 88 TYR A N 1
ATOM 704 C CA . TYR A 1 88 ? -8.913 -0.516 5.990 1.00 96.88 88 TYR A CA 1
ATOM 705 C C . TYR A 1 88 ? -9.372 0.078 7.313 1.00 96.88 88 TYR A C 1
ATOM 707 O O . TYR A 1 88 ? -8.598 0.220 8.258 1.00 96.88 88 TYR A O 1
ATOM 715 N N . VAL A 1 89 ? -10.657 0.409 7.364 1.00 97.50 89 VAL A N 1
ATOM 716 C CA . VAL A 1 89 ? -11.366 0.876 8.552 1.00 97.50 89 VAL A CA 1
ATOM 717 C C . VAL A 1 89 ? -12.641 0.049 8.636 1.00 97.50 89 VAL A C 1
ATOM 719 O O . VAL A 1 89 ? -13.343 -0.091 7.630 1.00 97.50 89 VAL A O 1
ATOM 722 N N . LEU A 1 90 ? -12.933 -0.509 9.811 1.00 96.88 90 LEU A N 1
ATOM 723 C CA . LEU A 1 90 ? -14.166 -1.260 10.024 1.00 96.88 90 LEU A CA 1
ATOM 724 C C . LEU A 1 90 ? -15.398 -0.388 9.711 1.00 96.88 90 LEU A C 1
ATOM 726 O O . LEU A 1 90 ? -15.386 0.800 10.038 1.00 96.88 90 LEU A O 1
ATOM 730 N N . PRO A 1 91 ? -16.471 -0.959 9.125 1.00 97.00 91 PRO A N 1
ATOM 731 C CA . PRO A 1 91 ? -17.659 -0.206 8.718 1.00 97.00 91 PRO A CA 1
ATOM 732 C C . PRO A 1 91 ? -18.247 0.692 9.812 1.00 97.00 91 PRO A C 1
ATOM 734 O O . PRO A 1 91 ? -18.547 1.856 9.547 1.00 97.00 91 PRO A O 1
ATOM 737 N N . ASP A 1 92 ? -18.319 0.185 11.043 1.00 96.38 92 ASP A N 1
ATOM 738 C CA . ASP A 1 92 ? -18.878 0.897 12.201 1.00 96.38 92 ASP A CA 1
ATOM 739 C C . ASP A 1 92 ? -18.039 2.120 12.625 1.00 96.38 92 ASP A C 1
ATOM 741 O O . ASP A 1 92 ? -18.520 3.004 13.331 1.00 96.38 92 ASP A O 1
ATOM 745 N N . TYR A 1 93 ? -16.793 2.203 12.149 1.00 95.62 93 TYR A N 1
ATOM 746 C CA . TYR A 1 93 ? -15.829 3.260 12.463 1.00 95.62 93 TYR A CA 1
ATOM 747 C C . TYR A 1 93 ? -15.539 4.182 11.265 1.00 95.62 93 TYR A C 1
ATOM 749 O O . TYR A 1 93 ? -14.654 5.045 11.312 1.00 95.62 93 TYR A O 1
ATOM 757 N N . LEU A 1 94 ? -16.280 4.026 10.163 1.00 94.38 94 LEU A N 1
ATOM 758 C CA . LEU A 1 94 ? -16.159 4.903 9.001 1.00 94.38 94 LEU A CA 1
ATOM 759 C C . LEU A 1 94 ? -16.577 6.341 9.336 1.00 94.38 94 LEU A C 1
ATOM 761 O O . LEU A 1 94 ? -17.368 6.601 10.236 1.00 94.38 94 LEU A O 1
ATOM 765 N N . ARG A 1 95 ? -16.062 7.296 8.551 1.00 94.19 95 ARG A N 1
ATOM 766 C CA . ARG A 1 95 ? -16.353 8.743 8.664 1.00 94.19 95 ARG A CA 1
ATOM 767 C C . ARG A 1 95 ? -15.909 9.410 9.974 1.00 94.19 95 ARG A C 1
ATOM 769 O O . ARG A 1 95 ? -16.261 10.557 10.207 1.00 94.19 95 ARG A O 1
ATOM 776 N N . GLN A 1 96 ? -15.064 8.749 10.761 1.00 94.75 96 GLN A N 1
ATOM 777 C CA . GLN A 1 96 ? -14.445 9.315 11.969 1.00 94.75 96 GLN A CA 1
ATOM 778 C C . GLN A 1 96 ? -13.033 9.882 11.719 1.00 94.75 96 GLN A C 1
ATOM 780 O O . GLN A 1 96 ? -12.298 10.182 12.649 1.00 94.75 96 GLN A O 1
ATOM 785 N N . GLY A 1 97 ? -12.605 9.985 10.456 1.00 94.44 97 GLY A N 1
ATOM 786 C CA . GLY A 1 97 ? -11.273 10.491 10.095 1.00 94.44 97 GLY A CA 1
ATOM 787 C C . GLY A 1 97 ? -10.123 9.482 10.234 1.00 94.44 97 GLY A C 1
ATOM 788 O O . GLY A 1 97 ? -9.005 9.805 9.845 1.00 94.44 97 GLY A O 1
ATOM 789 N N . LEU A 1 98 ? -10.382 8.247 10.687 1.00 94.81 98 LEU A N 1
ATOM 790 C CA . LEU A 1 98 ? -9.347 7.224 10.920 1.00 94.81 98 LEU A CA 1
ATOM 791 C C . LEU A 1 98 ? -8.505 6.904 9.677 1.00 94.81 98 LEU A C 1
ATOM 793 O O . LEU A 1 98 ? -7.291 6.765 9.768 1.00 94.81 98 LEU A O 1
ATOM 797 N N . GLY A 1 99 ? -9.129 6.8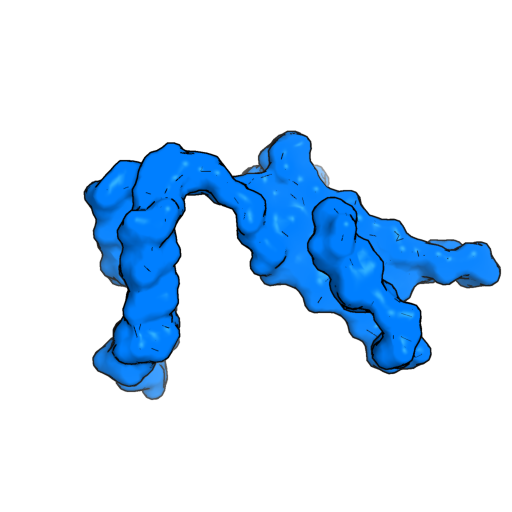39 8.498 1.00 93.00 99 GLY A N 1
ATOM 798 C CA . GLY A 1 99 ? -8.396 6.629 7.247 1.00 93.00 99 GLY A CA 1
ATOM 799 C C . GLY A 1 99 ? -7.449 7.788 6.918 1.00 93.00 99 GLY A C 1
ATOM 800 O O . GLY A 1 99 ? -6.330 7.556 6.481 1.00 93.00 99 GLY A O 1
ATOM 801 N N . GLY A 1 100 ? -7.867 9.031 7.174 1.00 93.62 100 GLY A N 1
ATOM 802 C CA . GLY A 1 100 ? -7.010 10.204 6.992 1.00 93.62 100 GLY A CA 1
ATOM 803 C C . GLY A 1 100 ? -5.846 10.213 7.979 1.00 93.62 100 GLY A C 1
ATOM 804 O O . GLY A 1 100 ? -4.713 10.455 7.576 1.00 93.62 100 GLY A O 1
ATOM 805 N N . LEU A 1 101 ? -6.114 9.860 9.240 1.00 92.75 101 LEU A N 1
ATOM 806 C CA . LEU A 1 101 ? -5.086 9.713 10.268 1.00 92.75 101 LEU A CA 1
ATOM 807 C C . LEU A 1 101 ? -4.018 8.699 9.847 1.00 92.75 101 LEU A C 1
ATOM 809 O O . LEU A 1 101 ? -2.840 8.998 9.941 1.00 92.75 101 LEU A O 1
ATOM 813 N N . LEU A 1 102 ? -4.419 7.542 9.317 1.00 92.69 102 LEU A N 1
ATOM 814 C CA . LEU A 1 102 ? -3.492 6.502 8.855 1.00 92.69 102 LEU A CA 1
ATOM 815 C C . LEU A 1 102 ? -2.674 6.899 7.616 1.00 92.69 102 LEU A C 1
ATOM 817 O O . LEU A 1 102 ? -1.661 6.261 7.328 1.00 92.69 102 LEU A O 1
ATOM 821 N N . VAL A 1 103 ? -3.108 7.925 6.875 1.00 91.31 103 VAL A N 1
ATOM 822 C CA . VAL A 1 103 ? -2.392 8.432 5.696 1.00 91.31 103 VAL A CA 1
ATOM 823 C C . VAL A 1 103 ? -1.470 9.606 6.017 1.00 91.31 103 VAL A C 1
ATOM 825 O O . VAL A 1 103 ? -0.491 9.813 5.310 1.00 91.31 103 VAL A O 1
ATOM 828 N N . ALA A 1 104 ? -1.779 10.377 7.058 1.00 81.75 104 ALA A N 1
ATOM 829 C CA . ALA A 1 104 ? -1.035 11.578 7.433 1.00 81.75 104 ALA A CA 1
ATOM 830 C C . ALA A 1 104 ? 0.269 11.307 8.211 1.00 81.75 104 ALA A C 1
ATOM 832 O O . ALA A 1 104 ? 0.963 12.265 8.550 1.00 81.75 104 ALA A O 1
ATOM 833 N N . VAL A 1 105 ? 0.566 10.040 8.523 1.00 58.53 105 VAL A N 1
ATOM 834 C CA . VAL A 1 105 ? 1.761 9.608 9.271 1.00 58.53 105 VAL A CA 1
ATOM 835 C C . VAL A 1 105 ? 2.954 9.415 8.346 1.00 58.53 105 VAL A C 1
ATOM 837 O O . VAL A 1 105 ? 2.770 8.794 7.275 1.00 58.53 105 VAL A O 1
#

Secondary structure (DSSP, 8-state):
-PPP-GGG--TT-EEEEEE-TTT--EEEEEEEEEE----HHHHHHHHHT----TTS-HHHHIIIIIHHHHHHHHHHTT--EEEEEEEEE-GGGTTSSHHHHHH--

pLDDT: mean 87.47, std 9.87, range [43.75, 97.69]

Sequence (105 aa):
MRRMVPMLGDPKNTYLLITEEATNKAIAFVWWAHCKGQMAAQWAEGYNNRYRPPTMNGALMDATGGARYLKRAKLLEEKDFIQLKELYVLPDYLRQGLGGLLVAV

Radius of gyration: 17.53 Å; chains: 1; bounding box: 35×34×50 Å

InterPro domains:
  IPR016181 Acyl-CoA N-acyltransferase [SSF55729] (8-103)

Organism: NCBI:txid29845